Protein AF-A0A840LED9-F1 (afdb_monomer_lite)

Organism: NCBI:txid1769250

Structure (mmCIF, N/CA/C/O backbone):
data_AF-A0A840LED9-F1
#
_entry.id   AF-A0A840LED9-F1
#
loop_
_atom_site.group_PDB
_atom_site.id
_atom_site.type_symbol
_atom_site.label_atom_id
_atom_site.label_alt_id
_atom_site.label_comp_id
_atom_site.label_asym_id
_atom_site.label_entity_id
_atom_site.label_seq_id
_atom_site.pdbx_PDB_ins_code
_atom_site.Cartn_x
_atom_site.Cartn_y
_atom_site.Cartn_z
_atom_site.occupancy
_atom_site.B_iso_or_equiv
_atom_site.auth_seq_id
_atom_site.auth_comp_id
_atom_site.auth_asym_id
_atom_site.auth_atom_id
_atom_site.pdbx_PDB_model_num
ATOM 1 N N . MET A 1 1 ? 59.748 15.225 21.440 1.00 34.84 1 MET A N 1
ATOM 2 C CA . MET A 1 1 ? 58.321 14.877 21.276 1.00 34.84 1 MET A CA 1
ATOM 3 C C . MET A 1 1 ? 57.963 15.171 19.824 1.00 34.84 1 MET A C 1
ATOM 5 O O . MET A 1 1 ? 57.748 16.324 19.484 1.00 34.84 1 MET A O 1
ATOM 9 N N . PHE A 1 2 ? 58.075 14.175 18.939 1.00 37.28 2 PHE A N 1
ATOM 10 C CA . PHE A 1 2 ? 57.837 14.348 17.501 1.00 37.28 2 PHE A CA 1
ATOM 11 C C . PHE A 1 2 ? 56.366 14.051 17.200 1.00 37.28 2 PHE A C 1
ATOM 13 O O . PHE A 1 2 ? 55.918 12.916 17.348 1.00 37.28 2 PHE A O 1
ATOM 20 N N . LEU A 1 3 ? 55.611 15.076 16.808 1.00 42.50 3 LEU A N 1
ATOM 21 C CA . LEU A 1 3 ? 54.281 14.919 16.225 1.00 42.50 3 LEU A CA 1
ATOM 22 C C . LEU A 1 3 ? 54.455 14.377 14.800 1.00 42.50 3 LEU A C 1
ATOM 24 O O . LEU A 1 3 ? 54.776 15.127 13.883 1.00 42.50 3 LEU A O 1
ATOM 28 N N . ALA A 1 4 ? 54.283 13.068 14.616 1.00 52.34 4 ALA A N 1
ATOM 29 C CA . ALA A 1 4 ? 54.169 12.481 13.287 1.00 52.34 4 ALA A CA 1
ATOM 30 C C . ALA A 1 4 ? 52.782 12.829 12.725 1.00 52.34 4 ALA A C 1
ATOM 32 O O . ALA A 1 4 ? 51.770 12.303 13.188 1.00 52.34 4 ALA A O 1
ATOM 33 N N . ALA A 1 5 ? 52.733 13.753 11.766 1.00 59.06 5 ALA A N 1
ATOM 34 C CA . ALA A 1 5 ? 51.511 14.082 11.043 1.00 59.06 5 ALA A CA 1
ATOM 35 C C . ALA A 1 5 ? 51.055 12.859 10.229 1.00 59.06 5 ALA A C 1
ATOM 37 O O . ALA A 1 5 ? 51.826 12.318 9.435 1.00 59.06 5 ALA A O 1
ATOM 38 N N . ALA A 1 6 ? 49.819 12.402 10.441 1.00 62.25 6 ALA A N 1
ATOM 39 C CA . ALA A 1 6 ? 49.247 11.328 9.640 1.00 62.25 6 ALA A CA 1
ATOM 40 C C . ALA A 1 6 ? 48.972 11.834 8.209 1.00 62.25 6 ALA A C 1
ATOM 42 O O . ALA A 1 6 ? 48.482 12.958 8.049 1.00 62.25 6 ALA A O 1
ATOM 43 N N . PRO A 1 7 ? 49.277 11.044 7.165 1.00 65.69 7 PRO A N 1
ATOM 44 C CA . PRO A 1 7 ? 48.988 11.430 5.791 1.00 65.69 7 PRO A CA 1
ATOM 45 C C . PRO A 1 7 ? 47.476 11.545 5.551 1.00 65.69 7 PRO A C 1
ATOM 47 O O . PRO A 1 7 ? 46.698 10.710 6.007 1.00 65.69 7 PRO A O 1
ATOM 50 N N . SER A 1 8 ? 47.062 12.558 4.786 1.00 63.81 8 SER A N 1
ATOM 51 C CA . SER A 1 8 ? 45.649 12.876 4.511 1.00 63.81 8 SER A CA 1
ATOM 52 C C . SER A 1 8 ? 44.907 11.834 3.668 1.00 63.81 8 SER A C 1
ATOM 54 O O . SER A 1 8 ? 43.685 11.899 3.572 1.00 63.81 8 SER A O 1
ATOM 56 N N . TRP A 1 9 ? 45.630 10.897 3.052 1.00 68.25 9 TRP A N 1
ATOM 57 C CA . TRP A 1 9 ? 45.074 9.837 2.211 1.00 68.25 9 TRP A CA 1
ATOM 58 C C . TRP A 1 9 ? 44.842 8.521 2.963 1.00 68.25 9 TRP A C 1
ATOM 60 O O . TRP A 1 9 ? 44.167 7.637 2.444 1.00 68.25 9 TRP A O 1
ATOM 70 N N . ALA A 1 10 ? 45.398 8.364 4.167 1.00 69.56 10 ALA A N 1
ATOM 71 C CA . ALA A 1 10 ? 45.302 7.104 4.888 1.00 69.56 10 ALA A CA 1
ATOM 72 C C . ALA A 1 10 ? 43.980 6.990 5.650 1.00 69.56 10 ALA A C 1
ATOM 74 O O . ALA A 1 10 ? 43.573 7.904 6.370 1.00 69.56 10 ALA A O 1
ATOM 75 N N . VAL A 1 11 ? 43.340 5.831 5.517 1.00 68.50 11 VAL A N 1
ATOM 76 C CA . VAL A 1 11 ? 42.112 5.483 6.244 1.00 68.50 11 VAL A CA 1
ATOM 77 C C . VAL A 1 11 ? 42.468 4.772 7.552 1.00 68.50 11 VAL A C 1
ATOM 79 O O . VAL A 1 11 ? 41.856 5.014 8.592 1.00 68.50 11 VAL A O 1
ATOM 82 N N . ASN A 1 12 ? 43.513 3.941 7.528 1.00 74.44 12 ASN A N 1
ATOM 83 C CA . ASN A 1 12 ? 43.932 3.122 8.658 1.00 74.44 12 ASN A CA 1
ATOM 84 C C . ASN A 1 12 ? 45.393 3.385 9.037 1.00 74.44 12 ASN A C 1
ATOM 86 O O . ASN A 1 12 ? 46.272 3.519 8.182 1.00 74.44 12 ASN A O 1
ATOM 90 N N . LYS A 1 13 ? 45.649 3.398 10.345 1.00 82.44 13 LYS A N 1
ATOM 91 C CA . LYS A 1 13 ? 46.972 3.324 10.961 1.00 82.44 13 LYS A CA 1
ATOM 92 C C . LYS A 1 13 ? 47.114 1.943 11.597 1.00 82.44 13 LYS A C 1
ATOM 94 O O . LYS A 1 13 ? 46.421 1.622 12.562 1.00 82.44 13 LYS A O 1
ATOM 99 N N . CYS A 1 14 ? 48.010 1.133 11.050 1.00 80.56 14 CYS A N 1
ATOM 100 C CA . CYS A 1 14 ? 48.283 -0.226 11.501 1.00 80.56 14 CYS A CA 1
ATOM 101 C C . CYS A 1 14 ? 49.599 -0.251 12.286 1.00 80.56 14 CYS A C 1
ATOM 103 O O . CYS A 1 14 ? 50.628 0.186 11.769 1.00 80.56 14 CYS A O 1
ATOM 105 N N . THR A 1 15 ? 49.592 -0.792 13.504 1.00 80.94 15 THR A N 1
ATOM 106 C CA . THR A 1 15 ? 50.821 -1.048 14.275 1.00 80.94 15 THR A CA 1
ATOM 107 C C . THR A 1 15 ? 51.193 -2.522 14.170 1.00 80.94 15 THR A C 1
ATOM 109 O O . THR A 1 15 ? 50.509 -3.380 14.731 1.00 80.94 15 THR A O 1
ATOM 112 N N . LEU A 1 16 ? 52.262 -2.834 13.444 1.00 73.50 16 LEU A N 1
ATOM 113 C CA . LEU A 1 16 ? 52.725 -4.204 13.231 1.00 73.50 16 LEU A CA 1
ATOM 114 C C . LEU A 1 16 ? 53.276 -4.816 14.530 1.00 73.50 16 LEU A C 1
ATOM 116 O O . LEU A 1 16 ? 53.579 -4.122 15.506 1.00 73.50 16 LEU A O 1
ATOM 120 N N . ALA A 1 17 ? 53.412 -6.144 14.554 1.00 69.38 17 ALA A N 1
ATOM 121 C CA . ALA A 1 17 ? 53.906 -6.886 15.716 1.00 69.38 17 ALA A CA 1
ATOM 122 C C . ALA A 1 17 ? 55.306 -6.443 16.194 1.00 69.38 17 ALA A C 1
ATOM 124 O O . ALA A 1 17 ? 55.602 -6.521 17.390 1.00 69.38 17 ALA A O 1
ATOM 125 N N . ASP A 1 18 ? 56.122 -5.918 15.284 1.00 74.62 18 ASP A N 1
ATOM 126 C CA . ASP A 1 18 ? 57.459 -5.365 15.525 1.00 74.62 18 ASP A CA 1
ATOM 127 C C . ASP A 1 18 ? 57.461 -3.912 16.047 1.00 74.62 18 ASP A C 1
ATOM 129 O O . ASP A 1 18 ? 58.524 -3.349 16.302 1.00 74.62 18 ASP A O 1
ATOM 133 N N . GLY A 1 19 ? 56.285 -3.304 16.232 1.00 73.44 19 GLY A N 1
ATOM 134 C CA . GLY A 1 19 ? 56.133 -1.929 16.708 1.00 73.44 19 GLY A CA 1
ATOM 135 C C . GLY A 1 19 ? 56.228 -0.862 15.613 1.00 73.44 19 GLY A C 1
ATOM 136 O O . GLY A 1 19 ? 56.149 0.326 15.932 1.00 73.44 19 GLY A O 1
ATOM 137 N N . ARG A 1 20 ? 56.368 -1.241 14.334 1.00 74.31 20 ARG A N 1
ATOM 138 C CA . ARG A 1 20 ? 56.327 -0.287 13.215 1.00 74.31 20 ARG A CA 1
ATOM 139 C C . ARG A 1 20 ? 54.895 0.161 12.935 1.00 74.31 20 ARG A C 1
ATOM 141 O O . ARG A 1 20 ? 53.967 -0.641 12.947 1.00 74.31 20 ARG A O 1
ATOM 148 N N . VAL A 1 21 ? 54.727 1.450 12.647 1.00 77.25 21 VAL A N 1
ATOM 149 C CA . VAL A 1 21 ? 53.439 2.050 12.279 1.00 77.25 21 VAL A CA 1
ATOM 150 C C . VAL A 1 21 ? 53.398 2.263 10.770 1.00 77.25 21 VAL A C 1
ATOM 152 O O . VAL A 1 21 ? 54.280 2.921 10.219 1.00 77.25 21 VAL A O 1
ATOM 155 N N . VAL A 1 22 ? 52.368 1.735 10.115 1.00 77.81 22 VAL A N 1
ATOM 156 C CA . VAL A 1 22 ? 52.120 1.898 8.678 1.00 77.81 22 VAL A CA 1
ATOM 157 C C . VAL A 1 22 ? 50.761 2.558 8.475 1.00 77.81 22 VAL A C 1
ATOM 159 O O . VAL A 1 22 ? 49.792 2.238 9.162 1.00 77.81 22 VAL A O 1
ATOM 162 N N . TYR A 1 23 ? 50.703 3.494 7.533 1.00 77.88 23 TYR A N 1
ATOM 163 C CA . TYR A 1 23 ? 49.480 4.170 7.116 1.00 77.88 23 TYR A CA 1
ATOM 164 C C . TYR A 1 23 ? 49.056 3.629 5.753 1.00 77.88 23 TYR A C 1
ATOM 166 O O . TYR A 1 23 ? 49.873 3.591 4.834 1.00 77.88 23 TYR A O 1
ATOM 174 N N . GLN A 1 24 ? 47.804 3.198 5.634 1.00 75.12 24 GLN A N 1
ATOM 175 C CA . GLN A 1 24 ? 47.279 2.575 4.419 1.00 75.12 24 GLN A CA 1
ATOM 176 C C . GLN A 1 24 ? 45.793 2.895 4.216 1.00 75.12 24 GLN A C 1
ATOM 178 O O . GLN A 1 24 ? 45.072 3.263 5.146 1.00 75.12 24 GLN A O 1
ATOM 183 N N . ASP A 1 25 ? 45.343 2.768 2.975 1.00 70.75 25 ASP A N 1
ATOM 184 C CA . ASP A 1 25 ? 43.950 2.898 2.540 1.00 70.75 25 ASP A CA 1
ATOM 185 C C . ASP A 1 25 ? 43.172 1.574 2.670 1.00 70.75 25 ASP A C 1
ATOM 187 O O . ASP A 1 25 ? 41.969 1.581 2.925 1.00 70.75 25 ASP A O 1
ATOM 191 N N . ALA A 1 26 ? 43.863 0.435 2.580 1.00 68.44 26 ALA A N 1
ATOM 192 C CA . ALA A 1 26 ? 43.303 -0.897 2.804 1.00 68.44 26 ALA A CA 1
ATOM 193 C C . ALA A 1 26 ? 43.179 -1.264 4.298 1.00 68.44 26 ALA A C 1
ATOM 195 O O . ALA A 1 26 ? 43.828 -0.677 5.171 1.00 68.44 26 ALA A O 1
ATOM 196 N N . SER A 1 27 ? 42.368 -2.280 4.612 1.00 69.56 27 SER A N 1
ATOM 197 C CA . SER A 1 27 ? 42.259 -2.848 5.964 1.00 69.56 27 SER A CA 1
ATOM 198 C C . SER A 1 27 ? 43.593 -3.430 6.443 1.00 69.56 27 SER A C 1
ATOM 200 O O . SER A 1 27 ? 44.322 -4.045 5.663 1.00 69.56 27 SER A O 1
ATOM 202 N N . CYS A 1 28 ? 43.909 -3.254 7.728 1.00 75.19 28 CYS A N 1
ATOM 203 C CA . CYS A 1 28 ? 45.091 -3.860 8.335 1.00 75.19 28 CYS A CA 1
ATOM 204 C C . CYS A 1 28 ? 45.021 -5.391 8.222 1.00 75.19 28 CYS A C 1
ATOM 206 O O . CYS A 1 28 ? 43.970 -5.984 8.463 1.00 75.19 28 CYS A O 1
ATOM 208 N N . GLY A 1 29 ? 46.134 -6.027 7.845 1.00 69.38 29 GLY A N 1
ATOM 209 C CA . GLY A 1 29 ? 46.225 -7.487 7.802 1.00 69.38 29 GLY A CA 1
ATOM 210 C C . GLY A 1 29 ? 46.065 -8.119 9.190 1.00 69.38 29 GLY A C 1
ATOM 211 O O . GLY A 1 29 ? 46.166 -7.446 10.214 1.00 69.38 29 GLY A O 1
ATOM 212 N N . ASN A 1 30 ? 45.864 -9.437 9.234 1.00 64.69 30 ASN A N 1
ATOM 213 C CA . ASN A 1 30 ? 45.581 -10.177 10.474 1.00 64.69 30 ASN A CA 1
ATOM 214 C C . ASN A 1 30 ? 46.758 -10.227 11.481 1.00 64.69 30 ASN A C 1
ATOM 216 O O . ASN A 1 30 ? 46.593 -10.741 12.581 1.00 64.69 30 ASN A O 1
ATOM 220 N N . GLU A 1 31 ? 47.936 -9.699 11.129 1.00 62.31 31 GLU A N 1
ATOM 221 C CA . GLU A 1 31 ? 49.177 -9.738 11.927 1.00 62.31 31 GLU A CA 1
ATOM 222 C C . GLU A 1 31 ? 49.521 -8.382 12.584 1.00 62.31 31 GLU A C 1
ATOM 224 O O . GLU A 1 31 ? 50.686 -8.016 12.766 1.00 62.31 31 GLU A O 1
ATOM 229 N N . VAL A 1 32 ? 48.501 -7.591 12.922 1.00 64.94 32 VAL A N 1
ATOM 230 C CA . VAL A 1 32 ? 48.647 -6.222 13.439 1.00 64.94 32 VAL A CA 1
ATOM 231 C C . VAL A 1 32 ? 48.221 -6.167 14.911 1.00 64.94 32 VAL A C 1
ATOM 233 O O . VAL A 1 32 ? 47.164 -6.669 15.284 1.00 64.94 32 VAL A O 1
ATOM 236 N N . LYS A 1 33 ? 49.052 -5.549 15.762 1.00 62.47 33 LYS A N 1
ATOM 237 C CA . LYS A 1 33 ? 48.829 -5.425 17.216 1.00 62.47 33 LYS A CA 1
ATOM 238 C C . LYS A 1 33 ? 47.723 -4.435 17.568 1.00 62.47 33 LYS A C 1
ATOM 240 O O . LYS A 1 33 ? 47.003 -4.645 18.538 1.00 62.47 33 LYS A O 1
ATOM 245 N N . SER A 1 34 ? 47.610 -3.344 16.816 1.00 61.62 34 SER A N 1
ATOM 246 C CA . SER A 1 34 ? 46.529 -2.376 16.983 1.00 61.62 34 SER A CA 1
ATOM 247 C C . SER A 1 34 ? 46.210 -1.680 15.669 1.00 61.62 34 SER A C 1
ATOM 249 O O . SER A 1 34 ? 47.101 -1.355 14.880 1.00 61.62 34 SER A O 1
ATOM 251 N N . THR A 1 35 ? 44.918 -1.457 15.451 1.00 63.09 35 THR A N 1
ATOM 252 C CA . THR A 1 35 ? 44.401 -0.710 14.308 1.00 63.09 35 THR A CA 1
ATOM 253 C C . THR A 1 35 ? 43.700 0.531 14.831 1.00 63.09 35 THR A C 1
ATOM 255 O O . THR A 1 35 ? 42.7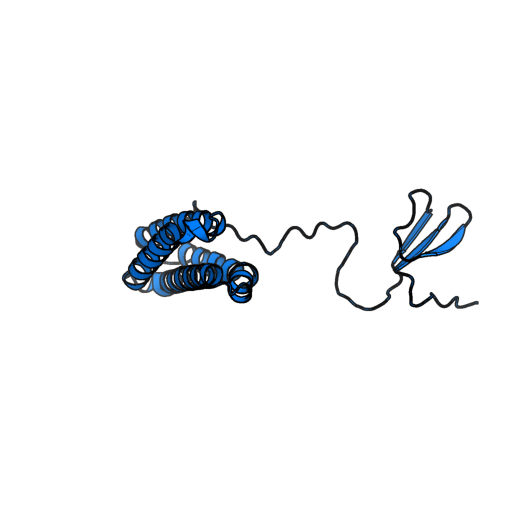84 0.427 15.643 1.00 63.09 35 THR A O 1
ATOM 258 N N . GLU A 1 36 ? 44.130 1.699 14.369 1.00 67.19 36 GLU A N 1
ATOM 259 C CA . GLU A 1 36 ? 43.475 2.974 14.648 1.00 67.19 36 GLU A CA 1
ATOM 260 C C . GLU A 1 36 ? 42.967 3.558 13.328 1.00 67.19 36 GLU A C 1
ATOM 262 O O . GLU A 1 36 ? 43.737 3.747 12.385 1.00 67.19 36 GLU A O 1
ATOM 267 N N . 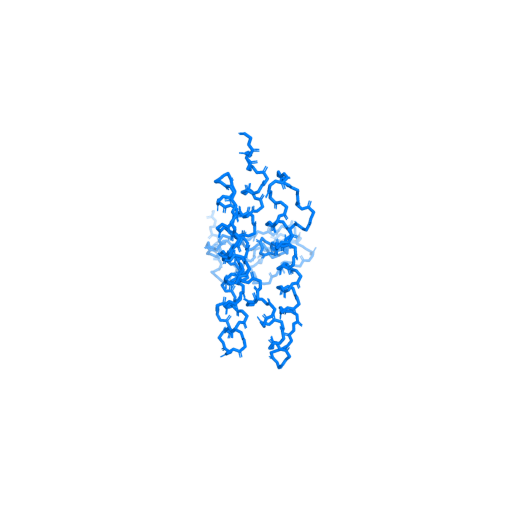ALA A 1 37 ? 41.670 3.859 13.250 1.00 65.88 37 ALA A N 1
ATOM 268 C CA . ALA A 1 37 ? 41.125 4.605 12.123 1.00 65.88 37 ALA A CA 1
ATOM 269 C C . ALA A 1 37 ? 41.640 6.048 12.197 1.00 65.88 37 ALA A C 1
ATOM 271 O O . ALA A 1 37 ? 41.395 6.767 13.174 1.00 65.88 37 ALA A O 1
ATOM 272 N N . VAL A 1 38 ? 42.370 6.477 11.169 1.00 60.53 38 VAL A N 1
ATOM 273 C CA . VAL A 1 38 ? 42.802 7.870 11.064 1.00 60.53 38 VAL A CA 1
ATOM 274 C C . VAL A 1 38 ? 41.583 8.647 10.597 1.00 60.53 38 VAL A C 1
ATOM 276 O O . VAL A 1 38 ? 41.049 8.362 9.532 1.00 60.53 38 VAL A O 1
ATOM 279 N N . LYS A 1 39 ? 41.102 9.596 11.411 1.00 57.75 39 LYS A N 1
ATOM 280 C CA . LYS A 1 39 ? 39.932 10.433 11.098 1.00 57.75 39 LYS A CA 1
ATOM 281 C C . LYS A 1 39 ? 40.218 11.342 9.895 1.00 57.75 39 LYS A C 1
ATOM 283 O O . LYS A 1 39 ? 40.441 12.541 10.052 1.00 57.75 39 LYS A O 1
ATOM 288 N N . THR A 1 40 ? 40.207 10.789 8.692 1.00 53.38 40 THR A N 1
ATOM 289 C CA . THR A 1 40 ? 40.129 11.545 7.448 1.00 53.38 40 THR A CA 1
ATOM 290 C C . THR A 1 40 ? 38.652 11.816 7.182 1.00 53.38 40 THR A C 1
ATOM 292 O O . THR A 1 40 ? 37.911 10.966 6.716 1.00 53.38 40 THR A O 1
ATOM 295 N N . TRP A 1 41 ? 38.234 13.031 7.551 1.00 44.47 41 TRP A N 1
ATOM 296 C CA . TRP A 1 41 ? 36.905 13.612 7.336 1.00 44.47 41 TRP A CA 1
ATOM 297 C C . TRP A 1 41 ? 35.715 12.921 8.027 1.00 44.47 41 TRP A C 1
ATOM 299 O O . TRP A 1 41 ? 35.485 11.719 7.971 1.00 44.47 41 TRP A O 1
ATOM 309 N N . VAL A 1 42 ? 34.913 13.743 8.705 1.00 46.62 42 VAL A N 1
ATOM 310 C CA . VAL A 1 42 ? 33.664 13.346 9.360 1.00 46.62 42 VAL A CA 1
ATOM 311 C C . VAL A 1 42 ? 32.643 12.970 8.285 1.00 46.62 42 VAL A C 1
ATOM 313 O O . VAL A 1 42 ? 31.937 13.825 7.760 1.00 46.62 42 VAL A O 1
ATOM 316 N N . SER A 1 43 ? 32.543 11.681 7.974 1.00 41.09 43 SER A N 1
ATOM 317 C CA . SER A 1 43 ? 31.272 11.083 7.583 1.00 41.09 43 SER A CA 1
ATOM 318 C C . SER A 1 43 ? 30.821 10.249 8.771 1.00 41.09 43 SER A C 1
ATOM 320 O O . SER A 1 43 ? 31.511 9.317 9.182 1.00 41.09 43 SER A O 1
ATOM 322 N N . ASN A 1 44 ? 29.722 10.652 9.405 1.00 43.22 44 ASN A N 1
ATOM 323 C CA . ASN A 1 44 ? 29.160 9.924 10.534 1.00 43.22 44 ASN A CA 1
ATOM 324 C C . ASN A 1 44 ? 28.858 8.478 10.107 1.00 43.22 44 ASN A C 1
ATOM 326 O O . ASN A 1 44 ? 27.887 8.233 9.400 1.00 43.22 44 ASN A O 1
ATOM 330 N N . GLY A 1 45 ? 29.688 7.542 10.574 1.00 44.59 45 GLY A N 1
ATOM 331 C CA . GLY A 1 45 ? 29.385 6.116 10.640 1.00 44.59 45 GLY A CA 1
ATOM 332 C C . GLY A 1 45 ? 29.463 5.354 9.319 1.00 44.59 45 GLY A C 1
ATOM 333 O O . GLY A 1 45 ? 28.438 4.954 8.776 1.00 44.59 45 GLY A O 1
ATOM 334 N N . ILE A 1 46 ? 30.674 5.029 8.865 1.00 43.00 46 ILE A N 1
ATOM 335 C CA . ILE A 1 46 ? 30.885 3.821 8.058 1.00 43.00 46 ILE A CA 1
ATOM 336 C C . ILE A 1 46 ? 32.024 3.033 8.702 1.00 43.00 46 ILE A C 1
ATOM 338 O O . ILE A 1 46 ? 33.198 3.272 8.438 1.00 43.00 46 ILE A O 1
ATOM 342 N N . GLU A 1 47 ? 31.668 2.100 9.583 1.00 42.97 47 GLU A N 1
ATOM 343 C CA . GLU A 1 47 ? 32.572 1.021 9.975 1.00 42.97 47 GLU A CA 1
ATOM 344 C C . GLU A 1 47 ? 32.645 0.001 8.822 1.00 42.97 47 GLU A C 1
ATOM 346 O O . GLU A 1 47 ? 31.600 -0.509 8.396 1.00 42.97 47 GLU A O 1
ATOM 351 N N . PRO A 1 48 ? 33.840 -0.337 8.304 1.00 42.69 48 PRO A N 1
ATOM 352 C CA . PRO A 1 48 ? 33.997 -1.361 7.280 1.00 42.69 48 PRO A CA 1
ATOM 353 C C . PRO A 1 48 ? 33.858 -2.737 7.941 1.00 42.69 48 PRO A C 1
ATOM 355 O O . PRO A 1 48 ? 34.826 -3.344 8.385 1.00 42.69 48 PRO A O 1
ATOM 358 N N . GLY A 1 49 ? 32.620 -3.209 8.071 1.00 44.88 49 GLY A N 1
ATOM 359 C CA . GLY A 1 49 ? 32.314 -4.505 8.686 1.00 44.88 49 GLY A CA 1
ATOM 360 C C . GLY A 1 49 ? 30.916 -4.589 9.287 1.00 44.88 49 GLY A C 1
ATOM 361 O O . GLY A 1 49 ? 30.339 -5.676 9.365 1.00 44.88 49 GLY A O 1
ATOM 362 N N . ALA A 1 50 ? 30.307 -3.449 9.613 1.00 41.75 50 ALA A N 1
ATOM 363 C CA . ALA A 1 50 ? 28.891 -3.404 9.913 1.00 41.75 50 ALA A CA 1
ATOM 364 C C . ALA A 1 50 ? 28.129 -3.488 8.586 1.00 41.75 50 ALA A C 1
ATOM 366 O O . ALA A 1 50 ? 27.981 -2.501 7.866 1.00 41.75 50 ALA A O 1
ATOM 367 N N . ARG A 1 51 ? 27.610 -4.674 8.243 1.00 42.06 51 ARG A N 1
ATOM 368 C CA . ARG A 1 51 ? 26.443 -4.738 7.355 1.00 42.06 51 ARG A CA 1
ATOM 369 C C . ARG A 1 51 ? 25.389 -3.864 8.024 1.00 42.06 51 ARG A C 1
ATOM 371 O O . ARG A 1 51 ? 24.758 -4.312 8.978 1.00 42.06 51 ARG A O 1
ATOM 378 N N . SER A 1 52 ? 25.242 -2.625 7.563 1.00 40.25 52 SER A N 1
ATOM 379 C CA . SER A 1 52 ? 24.078 -1.802 7.851 1.00 40.25 52 SER A CA 1
ATOM 380 C C . SER A 1 52 ? 22.888 -2.595 7.330 1.00 40.25 52 SER A C 1
ATOM 382 O O . SER A 1 52 ? 22.569 -2.572 6.142 1.00 40.25 52 SER A O 1
ATOM 384 N N . ARG A 1 53 ? 22.313 -3.434 8.196 1.00 41.50 53 ARG A N 1
ATOM 385 C CA . ARG A 1 53 ? 21.028 -4.071 7.953 1.00 41.50 53 ARG A CA 1
ATOM 386 C C . ARG A 1 53 ? 20.039 -2.929 7.988 1.00 41.50 53 ARG A C 1
ATOM 388 O O . ARG A 1 53 ? 19.660 -2.466 9.057 1.00 41.50 53 ARG A O 1
ATOM 395 N N . SER A 1 54 ? 19.801 -2.401 6.796 1.00 48.31 54 SER A N 1
ATOM 396 C CA . SER A 1 54 ? 18.585 -1.739 6.370 1.00 48.31 54 SER A CA 1
ATOM 397 C C . SER A 1 54 ? 17.636 -1.391 7.520 1.00 48.31 54 SER A C 1
ATOM 399 O O . SER A 1 54 ? 16.678 -2.093 7.809 1.00 48.31 54 SER A O 1
ATOM 401 N N . SER A 1 55 ? 17.769 -0.167 8.026 1.00 48.16 55 SER A N 1
ATOM 402 C CA . SER A 1 55 ? 16.603 0.585 8.512 1.00 48.16 55 SER A CA 1
ATOM 403 C C . SER A 1 55 ? 15.562 0.838 7.389 1.00 48.16 55 SER A C 1
ATOM 405 O O . SER A 1 55 ? 14.639 1.621 7.579 1.00 48.16 55 SER A O 1
ATOM 407 N N . ARG A 1 56 ? 15.735 0.248 6.195 1.00 54.50 56 ARG A N 1
ATOM 408 C CA . ARG A 1 56 ? 15.049 0.582 4.939 1.00 54.50 56 ARG A CA 1
ATOM 409 C C . ARG A 1 56 ? 13.991 -0.435 4.510 1.00 54.50 56 ARG A C 1
ATOM 411 O O . ARG A 1 56 ? 13.147 -0.079 3.704 1.00 54.50 56 ARG A O 1
ATOM 418 N N . ASP A 1 57 ? 13.984 -1.649 5.059 1.00 64.56 57 ASP A N 1
ATOM 419 C CA . ASP A 1 57 ? 13.027 -2.684 4.648 1.00 64.56 57 ASP A CA 1
ATOM 420 C C . ASP A 1 57 ? 11.908 -2.812 5.688 1.00 64.56 57 ASP A C 1
ATOM 422 O O . ASP A 1 57 ? 11.883 -3.738 6.499 1.00 64.56 57 ASP A O 1
ATOM 426 N N . VAL A 1 58 ? 10.982 -1.849 5.700 1.00 83.81 58 VAL A N 1
ATOM 427 C CA . VAL A 1 58 ? 9.774 -1.946 6.532 1.00 83.81 58 VAL A CA 1
ATOM 428 C C . VAL A 1 58 ? 8.765 -2.850 5.829 1.00 83.81 58 VAL A C 1
ATOM 430 O O . VAL A 1 58 ? 8.209 -2.506 4.783 1.00 83.81 58 VAL A O 1
ATOM 433 N N . ALA A 1 59 ? 8.554 -4.035 6.400 1.00 89.75 59 ALA A N 1
ATOM 434 C CA . ALA A 1 59 ? 7.583 -5.005 5.915 1.00 89.75 59 ALA A CA 1
ATOM 435 C C . ALA A 1 59 ? 6.204 -4.777 6.567 1.00 89.75 59 ALA A C 1
ATOM 437 O O . ALA A 1 59 ? 6.147 -4.572 7.780 1.00 89.75 59 ALA A O 1
ATOM 438 N N . PRO A 1 60 ? 5.098 -4.873 5.804 1.00 95.00 60 PRO A N 1
ATOM 439 C CA . PRO A 1 60 ? 3.749 -4.806 6.358 1.00 95.00 60 PRO A CA 1
ATOM 440 C C . PRO A 1 60 ? 3.466 -5.899 7.400 1.00 95.00 60 PRO A C 1
ATOM 442 O O . PRO A 1 60 ? 3.695 -7.089 7.149 1.00 95.00 60 PRO A O 1
ATOM 445 N N . ASN A 1 61 ? 2.889 -5.535 8.543 1.00 95.31 61 ASN A N 1
ATOM 446 C CA . ASN A 1 61 ? 2.426 -6.480 9.554 1.00 95.31 61 ASN A CA 1
ATOM 447 C C . ASN A 1 61 ? 1.059 -7.080 9.179 1.00 95.31 61 ASN A C 1
ATOM 449 O O . ASN A 1 61 ? -0.002 -6.587 9.565 1.00 95.31 61 ASN A O 1
ATOM 453 N N . LEU A 1 62 ? 1.067 -8.212 8.471 1.00 93.94 62 LEU A N 1
ATOM 454 C CA . LEU A 1 62 ? -0.164 -8.911 8.062 1.00 93.94 62 LEU A CA 1
ATOM 455 C C . LEU A 1 62 ? -0.997 -9.445 9.243 1.00 93.94 62 LEU A C 1
ATOM 457 O O . LEU A 1 62 ? -2.196 -9.702 9.097 1.00 93.94 62 LEU A O 1
ATOM 461 N N . LYS A 1 63 ? -0.371 -9.601 10.417 1.00 95.00 63 LYS A N 1
ATOM 462 C CA . LYS A 1 63 ? -1.006 -10.064 11.659 1.00 95.00 63 LYS A CA 1
ATOM 463 C C . LYS A 1 63 ? -1.510 -8.911 12.529 1.00 95.00 63 LYS A C 1
ATOM 465 O O . LYS A 1 63 ? -1.918 -9.158 13.662 1.00 95.00 63 LYS A O 1
ATOM 470 N N . LEU A 1 64 ? -1.490 -7.676 12.022 1.00 93.56 64 LEU A N 1
ATOM 471 C CA . LEU A 1 64 ? -2.009 -6.523 12.742 1.00 93.56 64 LEU A CA 1
ATOM 472 C C . LEU A 1 64 ? -3.464 -6.769 13.162 1.00 93.56 64 LEU A C 1
ATOM 474 O O . LEU A 1 64 ? -4.313 -7.162 12.352 1.00 93.56 64 LEU A O 1
ATOM 478 N N . ALA A 1 65 ? -3.718 -6.527 14.442 1.00 93.00 65 ALA A N 1
ATOM 479 C CA . ALA A 1 65 ? -5.034 -6.537 15.048 1.00 93.00 65 ALA A CA 1
ATOM 480 C C . ALA A 1 65 ? -5.391 -5.115 15.491 1.00 93.00 65 ALA A C 1
ATOM 482 O O . ALA A 1 65 ? -4.519 -4.305 15.798 1.00 93.00 65 ALA A O 1
ATOM 483 N N . GLY A 1 66 ? -6.685 -4.825 15.515 1.00 91.69 66 GLY A N 1
ATOM 484 C CA . GLY A 1 66 ? -7.227 -3.529 15.893 1.00 91.69 66 GLY A CA 1
ATOM 485 C C . GLY A 1 66 ? -8.649 -3.682 16.426 1.00 91.69 66 GLY A C 1
ATOM 486 O O . GLY A 1 66 ? -9.134 -4.811 16.561 1.00 91.69 66 GLY A O 1
ATOM 487 N N . PRO A 1 67 ? -9.331 -2.567 16.722 1.00 93.69 67 PRO A N 1
ATOM 488 C CA . PRO A 1 67 ? -10.723 -2.604 17.153 1.00 93.69 67 PRO A CA 1
ATOM 489 C C . PRO A 1 67 ? -11.612 -3.248 16.075 1.00 93.69 67 PRO A C 1
ATOM 491 O O . PRO A 1 67 ? -11.276 -3.240 14.889 1.00 93.69 67 PRO A O 1
ATOM 494 N N . ALA A 1 68 ? -12.765 -3.801 16.464 1.00 92.50 68 ALA A N 1
ATOM 495 C CA . ALA A 1 68 ? -13.654 -4.524 15.544 1.00 92.50 68 ALA A CA 1
ATOM 496 C C . ALA A 1 68 ? -14.080 -3.671 14.332 1.00 92.50 68 ALA A C 1
ATOM 498 O O . ALA A 1 68 ? -14.199 -4.174 13.213 1.00 92.50 68 ALA A O 1
ATOM 499 N N . GLN A 1 69 ? -14.230 -2.363 14.543 1.00 93.81 69 GLN A N 1
ATOM 500 C CA . GLN A 1 69 ? -14.565 -1.369 13.527 1.00 93.81 69 GLN A CA 1
ATOM 501 C C . GLN A 1 69 ? -13.462 -1.211 12.461 1.00 93.81 69 GLN A C 1
ATOM 503 O O . GLN A 1 69 ? -13.752 -0.803 11.341 1.00 93.81 69 GLN A O 1
ATOM 508 N N . ALA A 1 70 ? -12.208 -1.569 12.767 1.00 95.31 70 ALA A N 1
ATOM 509 C CA . ALA A 1 70 ? -11.077 -1.476 11.841 1.00 95.31 70 ALA A CA 1
ATOM 510 C C . ALA A 1 70 ? -10.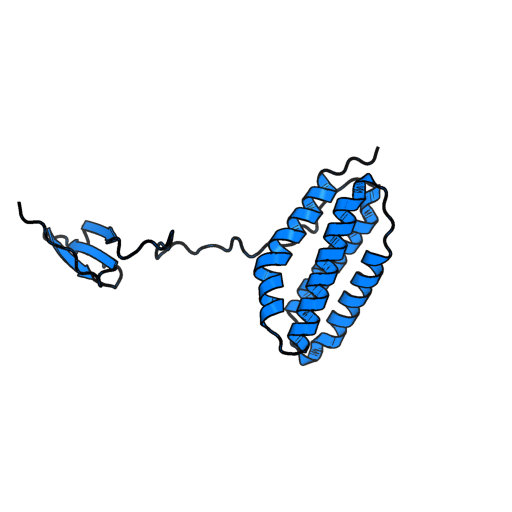966 -2.668 10.879 1.00 95.31 70 ALA A C 1
ATOM 512 O O . ALA A 1 70 ? -10.072 -2.676 10.031 1.00 95.31 70 ALA A O 1
ATOM 513 N N . LYS A 1 71 ? -11.855 -3.669 10.972 1.00 94.88 71 LYS A N 1
ATOM 514 C CA . LYS A 1 71 ? -11.793 -4.885 10.146 1.00 94.88 71 LYS A CA 1
ATOM 515 C C . LYS A 1 71 ? -11.659 -4.582 8.648 1.00 94.88 71 LYS A C 1
ATOM 517 O O . LYS A 1 71 ? -10.776 -5.137 8.005 1.00 94.88 71 LYS A O 1
ATOM 522 N N . GLY A 1 72 ? -12.470 -3.660 8.121 1.00 94.81 72 GLY A N 1
ATOM 523 C CA . GLY A 1 72 ? -12.423 -3.284 6.703 1.00 94.81 72 GLY A CA 1
ATOM 524 C C . GLY A 1 72 ? -11.078 -2.683 6.275 1.00 94.81 72 GLY A C 1
ATOM 525 O O . GLY A 1 72 ? -10.541 -3.060 5.236 1.00 94.81 72 GLY A O 1
ATOM 526 N N . LEU A 1 73 ? -10.489 -1.812 7.106 1.00 96.56 73 LEU A N 1
ATOM 527 C CA . LEU A 1 73 ? -9.166 -1.228 6.850 1.00 96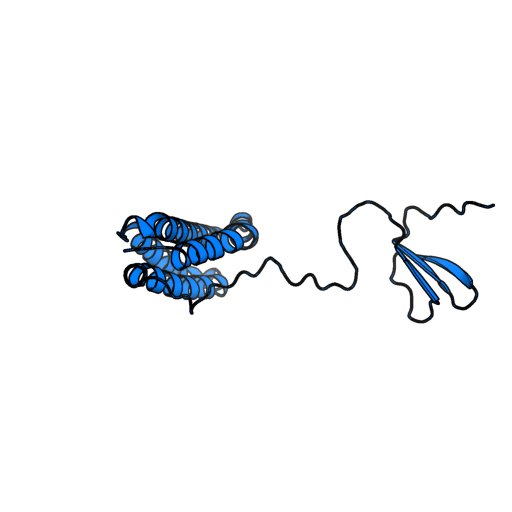.56 73 LEU A CA 1
ATOM 528 C C . LEU A 1 73 ? -8.056 -2.283 6.909 1.00 96.56 73 LEU A C 1
ATOM 530 O O . LEU A 1 73 ? -7.160 -2.279 6.070 1.00 96.56 73 LEU A O 1
ATOM 534 N N . LEU A 1 74 ? -8.119 -3.203 7.873 1.00 97.31 74 LEU A N 1
ATOM 535 C CA . LEU A 1 74 ? -7.146 -4.290 8.007 1.00 97.31 74 LEU A CA 1
ATOM 536 C C . LEU A 1 74 ? -7.198 -5.257 6.818 1.00 97.31 74 LEU A C 1
ATOM 538 O O . LEU A 1 74 ? -6.156 -5.690 6.327 1.00 97.31 74 LEU A O 1
ATOM 542 N N . ASP A 1 75 ? -8.395 -5.579 6.332 1.00 97.25 75 ASP A N 1
ATOM 543 C CA . ASP A 1 75 ? -8.568 -6.439 5.159 1.00 97.25 75 ASP A CA 1
ATOM 544 C C . ASP A 1 75 ? -8.065 -5.751 3.882 1.00 97.25 75 ASP A C 1
ATOM 546 O O . ASP A 1 75 ? -7.403 -6.382 3.054 1.00 97.25 75 ASP A O 1
ATOM 550 N N . LEU A 1 76 ? -8.309 -4.446 3.733 1.00 97.94 76 LEU A N 1
ATOM 551 C CA . LEU A 1 76 ? -7.751 -3.654 2.638 1.00 97.94 76 LEU A CA 1
ATOM 552 C C . LEU A 1 76 ? -6.216 -3.576 2.709 1.00 97.94 76 LEU A C 1
ATOM 554 O O . LEU A 1 76 ? -5.552 -3.782 1.695 1.00 97.94 76 LEU A O 1
ATOM 558 N N . TYR A 1 77 ? -5.650 -3.367 3.899 1.00 98.25 77 TYR A N 1
ATOM 559 C CA . TYR A 1 77 ? -4.203 -3.317 4.120 1.00 98.25 77 TYR A CA 1
ATOM 560 C C . TYR A 1 77 ? -3.493 -4.615 3.724 1.00 98.25 77 TYR A C 1
ATOM 562 O O . TYR A 1 77 ? -2.474 -4.580 3.038 1.00 98.25 77 TYR A O 1
ATOM 570 N N . ARG A 1 78 ? -4.048 -5.776 4.091 1.00 98.19 78 ARG A N 1
ATOM 571 C CA . ARG A 1 78 ? -3.475 -7.081 3.713 1.00 98.19 78 ARG A CA 1
ATOM 572 C C . ARG A 1 78 ? -3.506 -7.297 2.201 1.00 98.19 78 ARG A C 1
ATOM 574 O O . ARG A 1 78 ? -2.495 -7.686 1.622 1.00 98.19 78 ARG A O 1
ATOM 581 N N . ARG A 1 79 ? -4.637 -6.984 1.554 1.00 98.25 79 ARG A N 1
ATOM 582 C CA . ARG A 1 79 ? -4.770 -7.075 0.088 1.00 98.25 79 ARG A CA 1
ATOM 583 C C . ARG A 1 79 ? -3.793 -6.150 -0.629 1.00 98.25 79 ARG A C 1
ATOM 585 O O . ARG A 1 79 ? -3.176 -6.558 -1.610 1.00 98.25 79 ARG A O 1
ATOM 592 N N . TRP A 1 80 ? -3.623 -4.931 -0.123 1.00 98.25 80 TRP A N 1
ATOM 593 C CA . TRP A 1 80 ? -2.621 -4.004 -0.628 1.00 98.25 80 TRP A CA 1
ATOM 594 C C . TRP A 1 80 ? -1.200 -4.550 -0.468 1.00 98.25 80 TRP A C 1
ATOM 596 O O . TRP A 1 80 ? -0.452 -4.532 -1.438 1.00 98.25 80 TRP A O 1
ATOM 606 N N . ALA A 1 81 ? -0.833 -5.082 0.699 1.00 97.75 81 ALA A N 1
ATOM 607 C CA . ALA A 1 81 ? 0.510 -5.610 0.931 1.00 97.75 81 ALA A CA 1
ATOM 608 C C . ALA A 1 81 ? 0.863 -6.746 -0.048 1.00 97.75 81 ALA A C 1
ATOM 610 O O . ALA A 1 81 ? 1.980 -6.801 -0.571 1.00 97.75 81 ALA A O 1
ATOM 611 N N . ASP A 1 82 ? -0.100 -7.623 -0.345 1.00 97.62 82 ASP A N 1
ATOM 612 C CA . ASP A 1 82 ? 0.067 -8.665 -1.358 1.00 97.62 82 ASP A CA 1
ATOM 613 C C . ASP A 1 82 ? 0.170 -8.096 -2.779 1.00 97.62 82 ASP A C 1
ATOM 615 O O . ASP A 1 82 ? 1.054 -8.505 -3.539 1.00 97.62 82 ASP A O 1
ATOM 619 N N . ALA A 1 83 ? -0.685 -7.133 -3.134 1.00 97.75 83 ALA A N 1
ATOM 620 C CA . ALA A 1 83 ? -0.669 -6.487 -4.444 1.00 97.75 83 ALA A CA 1
ATOM 621 C C . ALA A 1 83 ? 0.619 -5.680 -4.691 1.00 97.75 83 ALA A C 1
ATOM 623 O O . ALA A 1 83 ? 1.197 -5.780 -5.773 1.00 97.75 83 ALA A O 1
ATOM 624 N N . ASP A 1 84 ? 1.103 -4.935 -3.694 1.00 96.81 84 ASP A N 1
ATOM 625 C CA . ASP A 1 84 ? 2.349 -4.160 -3.745 1.00 96.81 84 ASP A CA 1
ATOM 626 C C . ASP A 1 84 ? 3.552 -5.090 -3.922 1.00 96.81 84 ASP A C 1
ATOM 628 O O . ASP A 1 84 ? 4.378 -4.885 -4.813 1.00 96.81 84 ASP A O 1
ATOM 632 N N . ARG A 1 85 ? 3.615 -6.181 -3.145 1.00 95.62 85 ARG A N 1
ATOM 633 C CA . ARG A 1 85 ? 4.658 -7.205 -3.291 1.00 95.62 85 ARG A CA 1
ATOM 634 C C . ARG A 1 85 ? 4.653 -7.821 -4.690 1.00 95.62 85 ARG A C 1
ATOM 636 O O . ARG A 1 85 ? 5.718 -7.962 -5.298 1.00 95.62 85 ARG A O 1
ATOM 643 N N . LEU A 1 86 ? 3.480 -8.188 -5.207 1.00 96.75 86 LEU A N 1
ATOM 644 C CA . LEU A 1 86 ? 3.359 -8.756 -6.549 1.00 96.75 86 LEU A CA 1
ATOM 645 C C . LEU A 1 86 ? 3.800 -7.748 -7.618 1.00 96.75 86 LEU A C 1
ATOM 647 O O . LEU A 1 86 ? 4.608 -8.087 -8.478 1.00 96.75 86 LEU A O 1
ATOM 651 N N . ALA A 1 87 ? 3.331 -6.502 -7.547 1.00 95.62 87 ALA A N 1
ATOM 652 C CA . ALA A 1 87 ? 3.705 -5.456 -8.495 1.00 95.62 87 ALA A CA 1
ATOM 653 C C . ALA A 1 87 ? 5.222 -5.210 -8.511 1.00 95.62 87 ALA A C 1
ATOM 655 O O . ALA A 1 87 ? 5.830 -5.171 -9.578 1.00 95.62 87 ALA A O 1
ATOM 656 N N . ARG A 1 88 ? 5.855 -5.135 -7.336 1.00 91.81 88 ARG A N 1
ATOM 657 C CA . ARG A 1 88 ? 7.303 -4.889 -7.195 1.00 91.81 88 ARG A CA 1
ATOM 658 C C . ARG A 1 88 ? 8.183 -6.027 -7.690 1.00 91.81 88 ARG A C 1
ATOM 660 O O . ARG A 1 88 ? 9.319 -5.796 -8.090 1.00 91.81 88 ARG A O 1
ATOM 667 N N . THR A 1 89 ? 7.666 -7.249 -7.665 1.00 94.00 89 THR A N 1
ATOM 668 C CA . THR A 1 89 ? 8.362 -8.437 -8.180 1.00 94.00 89 THR A CA 1
ATOM 669 C C . THR A 1 89 ? 8.039 -8.722 -9.647 1.00 94.00 89 THR A C 1
ATOM 671 O O . THR A 1 89 ? 8.638 -9.612 -10.248 1.00 94.00 89 THR A O 1
ATOM 674 N N . THR A 1 90 ? 7.129 -7.952 -10.251 1.00 94.31 90 THR A N 1
ATOM 675 C CA . THR A 1 90 ? 6.705 -8.128 -11.639 1.00 94.31 90 THR A CA 1
ATOM 676 C C . THR A 1 90 ? 7.523 -7.242 -12.577 1.00 94.31 90 THR A C 1
ATOM 678 O O . THR A 1 90 ? 7.647 -6.032 -12.393 1.00 94.31 90 THR A O 1
ATOM 681 N N . GLY A 1 91 ? 8.066 -7.840 -13.641 1.00 92.31 91 GLY A N 1
ATOM 682 C CA . GLY A 1 91 ? 8.751 -7.094 -14.695 1.00 92.31 91 GLY A CA 1
ATOM 683 C C . GLY A 1 91 ? 7.800 -6.153 -15.445 1.00 92.31 91 GLY A C 1
ATOM 684 O O . GLY A 1 91 ? 6.631 -6.472 -15.656 1.00 92.31 91 GLY A O 1
ATOM 685 N N . ARG A 1 92 ? 8.313 -5.008 -15.914 1.00 91.00 92 ARG A N 1
ATOM 686 C CA . ARG A 1 92 ? 7.508 -3.917 -16.509 1.00 91.00 92 ARG A CA 1
ATOM 687 C C . ARG A 1 92 ? 6.527 -4.356 -17.602 1.00 91.00 92 ARG A C 1
ATOM 689 O O . ARG A 1 92 ? 5.432 -3.816 -17.673 1.00 91.00 92 ARG A O 1
ATOM 696 N N . ILE A 1 93 ? 6.896 -5.340 -18.425 1.00 90.88 93 ILE A N 1
ATOM 697 C CA . ILE A 1 93 ? 6.072 -5.829 -19.546 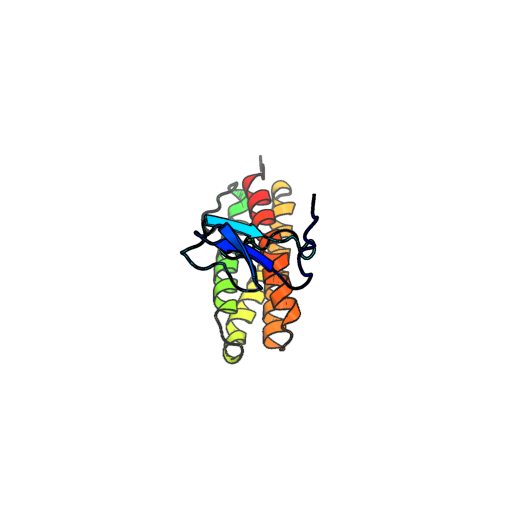1.00 90.88 93 ILE A CA 1
ATOM 698 C C . ILE A 1 93 ? 4.769 -6.487 -19.055 1.00 90.88 93 ILE A C 1
ATOM 700 O O . ILE A 1 93 ? 3.741 -6.373 -19.713 1.00 90.88 93 ILE A O 1
ATOM 704 N N . ALA A 1 94 ? 4.789 -7.130 -17.885 1.00 94.75 94 ALA A N 1
ATOM 705 C CA . ALA A 1 94 ? 3.635 -7.821 -17.305 1.00 94.75 94 ALA A CA 1
ATOM 706 C C . ALA A 1 94 ? 2.908 -6.988 -16.229 1.00 94.75 94 ALA A C 1
ATOM 708 O O . ALA A 1 94 ? 1.963 -7.461 -15.600 1.00 94.75 94 ALA A O 1
ATOM 709 N N . LEU A 1 95 ? 3.339 -5.743 -16.006 1.00 95.75 95 LEU A N 1
ATOM 710 C CA . LEU A 1 95 ? 2.947 -4.946 -14.844 1.00 95.75 95 LEU A CA 1
ATOM 711 C C . LEU A 1 95 ? 1.547 -4.312 -14.957 1.00 95.75 95 LEU A C 1
ATOM 713 O O . LEU A 1 95 ? 0.987 -3.875 -13.954 1.00 95.75 95 LEU A O 1
ATOM 717 N N . ALA A 1 96 ? 0.941 -4.330 -16.149 1.00 95.94 96 ALA A N 1
ATOM 718 C CA . ALA A 1 96 ? -0.395 -3.781 -16.385 1.00 95.94 96 ALA A CA 1
ATOM 719 C C . ALA A 1 96 ? -1.475 -4.419 -15.488 1.00 95.94 96 ALA A C 1
ATOM 721 O O . ALA A 1 96 ? -2.313 -3.708 -14.937 1.00 95.94 96 ALA A O 1
ATOM 722 N N . GLY A 1 97 ? -1.431 -5.744 -15.296 1.00 96.00 97 GLY A N 1
ATOM 723 C CA . GLY A 1 97 ? -2.364 -6.460 -14.417 1.00 96.00 97 GLY A CA 1
ATOM 724 C C . GLY A 1 97 ? -2.231 -6.047 -12.944 1.00 96.00 97 GLY A C 1
ATOM 725 O O . GLY A 1 97 ? -3.214 -5.594 -12.354 1.00 96.00 97 GLY A O 1
ATOM 726 N N . PRO A 1 98 ? -1.029 -6.139 -12.340 1.00 97.06 98 PRO A N 1
ATOM 727 C CA . PRO A 1 98 ? -0.804 -5.673 -10.973 1.00 97.06 98 PRO A CA 1
ATOM 728 C C . PRO A 1 98 ? -1.146 -4.193 -10.748 1.00 97.06 98 PRO A C 1
ATOM 730 O O . PRO A 1 98 ? -1.701 -3.860 -9.703 1.00 97.06 98 PRO A O 1
ATOM 733 N N . VAL A 1 99 ? -0.888 -3.309 -11.721 1.00 96.88 99 VAL A N 1
ATOM 734 C CA . VAL A 1 99 ? -1.281 -1.892 -11.617 1.00 96.88 99 VAL A CA 1
ATOM 735 C C . VAL A 1 99 ? -2.789 -1.712 -11.618 1.00 96.88 99 VAL A C 1
ATOM 737 O O . VAL A 1 99 ? -3.298 -0.968 -10.783 1.00 96.88 99 VAL A O 1
ATOM 740 N N . ALA A 1 100 ? -3.520 -2.413 -12.485 1.00 97.94 100 ALA A N 1
ATOM 741 C CA . ALA A 1 100 ? -4.980 -2.350 -12.481 1.00 97.94 100 ALA A CA 1
ATOM 742 C C . ALA A 1 100 ? -5.564 -2.800 -11.127 1.00 97.94 100 ALA A C 1
ATOM 744 O O . ALA A 1 100 ? -6.514 -2.191 -10.631 1.00 97.94 100 ALA A O 1
ATOM 745 N N . ASN A 1 101 ? -4.960 -3.818 -10.502 1.00 98.12 101 ASN A N 1
ATOM 746 C CA . ASN A 1 101 ? -5.334 -4.263 -9.159 1.00 98.12 101 ASN A CA 1
ATOM 747 C C . ASN A 1 101 ? -5.052 -3.183 -8.097 1.00 98.12 101 ASN A C 1
ATOM 749 O O . ASN A 1 101 ? -5.947 -2.830 -7.332 1.00 98.12 101 ASN A O 1
ATOM 753 N N . LEU A 1 102 ? -3.851 -2.593 -8.089 1.00 98.19 102 LEU A N 1
ATOM 754 C CA . LEU A 1 102 ? -3.504 -1.499 -7.169 1.00 98.19 102 LEU A CA 1
ATOM 755 C C . LEU A 1 102 ? -4.435 -0.285 -7.326 1.00 98.19 102 LEU A C 1
ATOM 757 O O . LEU A 1 102 ? -4.941 0.232 -6.333 1.00 98.19 102 LEU A O 1
ATOM 761 N N . GLN A 1 103 ? -4.755 0.108 -8.560 1.00 98.12 103 GLN A N 1
ATOM 762 C CA . GLN A 1 103 ? -5.715 1.181 -8.838 1.00 98.12 103 GLN A CA 1
ATOM 763 C C . GLN A 1 103 ? -7.138 0.842 -8.370 1.00 98.12 103 GLN A C 1
ATOM 765 O O . GLN A 1 103 ? -7.893 1.740 -7.998 1.00 98.12 103 GLN A O 1
ATOM 770 N N . SER A 1 104 ? -7.533 -0.436 -8.388 1.00 98.38 104 SER A N 1
ATOM 771 C CA . SER A 1 104 ? -8.806 -0.871 -7.801 1.00 98.38 104 SER A CA 1
ATOM 772 C C . SER A 1 104 ? -8.806 -0.688 -6.288 1.00 98.38 104 SER A C 1
ATOM 774 O O . SER A 1 104 ? -9.719 -0.066 -5.751 1.00 98.38 104 SER A O 1
ATOM 776 N N . LEU A 1 105 ? -7.748 -1.149 -5.617 1.00 98.31 105 LEU A N 1
ATOM 777 C CA . LEU A 1 105 ? -7.587 -0.992 -4.171 1.00 98.31 105 LEU A CA 1
ATOM 778 C C . LEU A 1 105 ? -7.522 0.481 -3.755 1.00 98.31 105 LEU A C 1
ATOM 780 O O . LEU A 1 105 ? -8.038 0.830 -2.698 1.00 98.31 105 LEU A O 1
ATOM 784 N N . GLN A 1 106 ? -6.937 1.348 -4.586 1.00 98.06 106 GLN A N 1
ATOM 785 C CA . GLN A 1 106 ? -6.934 2.791 -4.355 1.00 98.06 106 GLN A CA 1
ATOM 786 C C . GLN A 1 106 ? -8.359 3.354 -4.312 1.00 98.06 106 GLN A C 1
ATOM 788 O O . GLN A 1 106 ? -8.725 4.010 -3.341 1.00 98.06 106 GLN A O 1
ATOM 793 N N . ARG A 1 107 ? -9.186 3.049 -5.320 1.00 98.06 107 ARG A N 1
ATOM 794 C CA . ARG A 1 107 ? -10.589 3.498 -5.352 1.00 98.06 107 ARG A CA 1
ATOM 795 C C . ARG A 1 107 ? -11.394 2.947 -4.179 1.00 98.06 107 ARG A C 1
ATOM 797 O O . ARG A 1 107 ? -12.230 3.651 -3.623 1.00 98.06 107 ARG A O 1
ATOM 804 N N . GLU A 1 108 ? -11.137 1.699 -3.791 1.00 97.62 108 GLU A N 1
ATOM 805 C CA . GLU A 1 108 ? -11.740 1.121 -2.589 1.00 97.62 108 GLU A CA 1
ATOM 806 C C . GLU A 1 108 ? -11.325 1.892 -1.330 1.00 97.62 108 GLU A C 1
ATOM 808 O O . GLU A 1 108 ? -12.188 2.230 -0.527 1.00 97.62 108 GLU A O 1
ATOM 813 N N . ALA A 1 109 ? -10.040 2.224 -1.172 1.00 97.00 109 ALA A N 1
ATOM 814 C CA . ALA A 1 109 ? -9.532 2.995 -0.035 1.00 97.00 109 ALA A CA 1
ATOM 815 C C . ALA A 1 109 ? -10.169 4.386 0.070 1.00 97.00 109 ALA A C 1
ATOM 817 O O . ALA A 1 109 ? -10.532 4.828 1.158 1.00 97.00 109 ALA A O 1
ATOM 818 N N . GLU A 1 110 ? -10.333 5.064 -1.065 1.00 96.00 110 GLU A N 1
ATOM 819 C CA . GLU A 1 110 ? -10.969 6.382 -1.152 1.00 96.00 110 GLU A CA 1
ATOM 820 C C . GLU A 1 110 ? -12.470 6.332 -0.823 1.00 96.00 110 GLU A C 1
ATOM 822 O O . GLU A 1 110 ? -13.022 7.304 -0.310 1.00 96.00 110 GLU A O 1
ATOM 827 N N . ALA A 1 111 ? -13.129 5.197 -1.075 1.00 96.19 111 ALA A N 1
ATOM 828 C CA . ALA A 1 111 ? -14.550 4.993 -0.797 1.00 96.19 111 ALA A CA 1
ATOM 829 C C . ALA A 1 111 ? -14.842 4.472 0.625 1.00 96.19 111 ALA A C 1
ATOM 831 O O . ALA A 1 111 ? -16.007 4.399 1.027 1.00 96.19 111 ALA A O 1
ATOM 832 N N . VAL A 1 112 ? -13.820 4.080 1.392 1.00 93.56 112 VAL A N 1
ATOM 833 C CA . VAL A 1 112 ? -14.000 3.508 2.731 1.00 93.56 112 VAL A CA 1
ATOM 834 C C . VAL A 1 112 ? -14.434 4.586 3.728 1.00 93.56 112 VAL A C 1
ATOM 836 O O . VAL A 1 112 ? -13.679 5.485 4.096 1.00 93.56 112 VAL A O 1
ATOM 839 N N . VAL A 1 113 ? -15.662 4.443 4.226 1.00 92.31 113 VAL A N 1
ATOM 840 C CA . VAL A 1 113 ? -16.199 5.245 5.329 1.00 92.31 113 VAL A CA 1
ATOM 841 C C . VAL A 1 113 ? -15.902 4.535 6.645 1.00 92.31 113 VAL A C 1
ATOM 843 O O . VAL A 1 113 ? -16.237 3.364 6.822 1.00 92.31 113 VAL A O 1
ATOM 846 N N . VAL A 1 114 ? -15.274 5.247 7.577 1.00 94.00 114 VAL A N 1
ATOM 847 C CA . VAL A 1 114 ? -14.913 4.729 8.904 1.00 94.00 114 VAL A CA 1
ATOM 848 C C . VAL A 1 114 ? -15.409 5.675 9.993 1.00 94.00 114 VAL A C 1
ATOM 850 O O . VAL A 1 114 ? -15.625 6.853 9.715 1.00 94.00 114 VAL A O 1
ATOM 853 N N . PRO A 1 115 ? -15.597 5.197 11.233 1.00 94.56 115 PRO A N 1
ATOM 854 C CA . PRO A 1 115 ? -15.841 6.084 12.367 1.00 94.56 115 PRO A CA 1
ATOM 855 C C . PRO A 1 115 ? -14.658 7.031 12.610 1.00 94.56 115 PRO A C 1
ATOM 857 O O . PRO A 1 115 ? -13.518 6.718 12.259 1.00 94.56 115 PRO A O 1
ATOM 860 N N . GLU A 1 116 ? -14.913 8.157 13.282 1.00 94.75 116 GLU A N 1
ATOM 861 C CA . GLU A 1 116 ? -13.914 9.219 13.488 1.00 94.75 116 GLU A CA 1
ATOM 862 C C . GLU A 1 116 ? -12.633 8.730 14.178 1.00 94.75 116 GLU A C 1
ATOM 864 O O . GLU A 1 116 ? -11.530 9.144 13.821 1.00 94.75 116 GLU A O 1
ATOM 869 N N . CYS A 1 117 ? -12.763 7.773 15.104 1.00 95.31 117 CYS A N 1
ATOM 870 C CA . CYS A 1 117 ? -11.638 7.128 15.789 1.00 95.31 117 CYS A CA 1
ATOM 871 C C . CYS A 1 117 ? -10.624 6.473 14.829 1.00 95.31 117 CYS A C 1
ATOM 873 O O . CYS A 1 117 ? -9.474 6.258 15.208 1.00 95.31 117 CYS A O 1
ATOM 875 N N . LEU A 1 118 ? -11.032 6.148 13.597 1.00 97.00 118 LEU A N 1
ATOM 876 C CA . LEU A 1 118 ? -10.209 5.500 12.575 1.00 97.00 118 LEU A CA 1
ATOM 877 C C . LEU A 1 118 ? -9.833 6.431 11.418 1.00 97.00 118 LEU A C 1
ATOM 879 O O . LEU A 1 118 ? -9.162 5.982 10.488 1.00 97.00 118 LEU A O 1
ATOM 883 N N . PHE A 1 119 ? -10.197 7.716 11.455 1.00 96.00 119 PHE A N 1
ATOM 884 C CA . PHE A 1 119 ? -9.799 8.663 10.408 1.00 96.00 119 PHE A CA 1
ATOM 885 C C . PHE A 1 119 ? -8.285 8.744 10.183 1.00 96.00 119 PHE A C 1
ATOM 887 O O . PHE A 1 119 ? -7.881 8.717 9.017 1.00 96.00 119 PHE A O 1
ATOM 894 N N . PRO A 1 120 ? -7.425 8.776 11.223 1.00 96.25 120 PRO A N 1
ATOM 895 C CA . PRO A 1 120 ? -5.981 8.778 11.005 1.00 96.25 120 PRO A CA 1
ATOM 896 C C . PRO A 1 120 ? -5.510 7.514 10.274 1.00 96.25 120 PRO A C 1
ATOM 898 O O . PRO A 1 120 ? -4.723 7.603 9.334 1.00 96.25 120 PRO A O 1
ATOM 901 N N . ALA A 1 121 ? -6.053 6.350 10.648 1.00 97.06 121 ALA A N 1
ATOM 902 C CA . ALA A 1 121 ? -5.726 5.074 10.022 1.00 97.06 121 ALA A CA 1
ATOM 903 C C . ALA A 1 121 ? -6.186 5.017 8.559 1.00 97.06 121 ALA A C 1
ATOM 905 O O . ALA A 1 121 ? -5.404 4.652 7.685 1.00 97.06 121 ALA A O 1
ATOM 906 N N . SER A 1 122 ? -7.427 5.421 8.276 1.00 97.19 122 SER A N 1
ATOM 907 C CA . SER A 1 122 ? -7.949 5.475 6.906 1.00 97.19 122 SER A CA 1
ATOM 908 C C . SER A 1 122 ? -7.107 6.406 6.029 1.00 97.19 122 SER A C 1
ATOM 910 O O . SER A 1 122 ? -6.634 6.005 4.969 1.00 97.19 122 SER A O 1
ATOM 912 N N . LYS A 1 123 ? -6.794 7.612 6.519 1.00 97.38 123 LYS A N 1
ATOM 913 C CA . LYS A 1 123 ? -5.959 8.578 5.794 1.00 97.38 123 LYS A CA 1
ATOM 914 C C . LYS A 1 123 ? -4.558 8.037 5.494 1.00 97.38 123 LYS A C 1
ATOM 916 O O . LYS A 1 123 ? -4.076 8.194 4.368 1.00 97.38 123 LYS A O 1
ATOM 921 N N . ALA A 1 124 ? -3.907 7.415 6.478 1.00 97.31 124 ALA A N 1
ATOM 922 C CA . ALA A 1 124 ? -2.585 6.820 6.299 1.00 97.31 124 ALA A CA 1
ATOM 923 C C . ALA A 1 124 ? -2.620 5.695 5.253 1.00 97.31 124 ALA A C 1
ATOM 925 O O . ALA A 1 124 ? -1.794 5.684 4.339 1.00 97.31 124 ALA A O 1
ATOM 926 N N . LEU A 1 125 ? -3.623 4.810 5.323 1.00 97.88 125 LEU A N 1
ATOM 927 C CA . LEU A 1 125 ? -3.790 3.713 4.370 1.00 97.88 125 LEU A CA 1
ATOM 928 C C . LEU A 1 125 ? -4.052 4.215 2.945 1.00 97.88 125 LEU A C 1
ATOM 930 O O . LEU A 1 125 ? -3.396 3.765 2.008 1.00 97.88 125 LEU A O 1
ATOM 934 N N . THR A 1 126 ? -4.954 5.179 2.769 1.00 98.19 126 THR A N 1
ATOM 935 C CA . THR A 1 126 ? -5.248 5.763 1.451 1.00 98.19 126 THR A CA 1
ATOM 936 C C . THR A 1 126 ? -4.023 6.458 0.863 1.00 98.19 126 THR A C 1
ATOM 938 O O . THR A 1 126 ? -3.744 6.318 -0.329 1.00 98.19 126 THR A O 1
ATOM 941 N N . THR A 1 127 ? -3.231 7.143 1.695 1.00 97.94 127 THR A N 1
ATOM 942 C CA . THR A 1 127 ? -1.974 7.770 1.256 1.00 97.94 127 THR A CA 1
ATOM 943 C C . THR A 1 127 ? -0.956 6.716 0.820 1.00 97.94 127 THR A C 1
ATOM 945 O O . THR A 1 127 ? -0.348 6.853 -0.239 1.00 97.94 127 THR A O 1
ATOM 948 N N . LEU A 1 128 ? -0.804 5.639 1.594 1.00 97.62 128 LEU A N 1
ATOM 949 C CA . LEU A 1 128 ? 0.088 4.520 1.288 1.00 97.62 128 LEU A CA 1
ATOM 950 C C . LEU A 1 128 ? -0.278 3.835 -0.035 1.00 97.62 128 LEU A C 1
ATOM 952 O O . LEU A 1 128 ? 0.583 3.643 -0.900 1.00 97.62 128 LEU A O 1
ATOM 956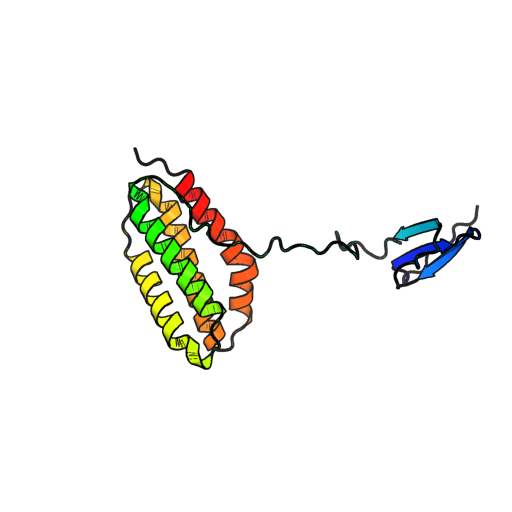 N N . ILE A 1 129 ? -1.559 3.517 -0.228 1.00 98.19 129 ILE A N 1
ATOM 957 C CA . ILE A 1 129 ? -2.051 2.878 -1.454 1.00 98.19 129 ILE A CA 1
ATOM 958 C C . ILE A 1 129 ? -1.869 3.812 -2.656 1.00 98.19 129 ILE A C 1
ATOM 960 O O . ILE A 1 129 ? -1.359 3.382 -3.690 1.00 98.19 129 ILE A O 1
ATOM 964 N N . THR A 1 130 ? -2.190 5.099 -2.515 1.00 97.81 130 THR A N 1
ATOM 965 C CA . THR A 1 130 ? -1.988 6.091 -3.584 1.00 97.81 130 THR A CA 1
ATOM 966 C C . THR A 1 130 ? -0.515 6.197 -3.974 1.00 97.81 130 THR A C 1
ATOM 968 O O . THR A 1 130 ? -0.172 6.040 -5.143 1.00 97.81 130 THR A O 1
ATOM 971 N N . LYS A 1 131 ? 0.381 6.378 -2.995 1.00 96.88 131 LYS A N 1
ATOM 972 C CA . LYS A 1 131 ? 1.823 6.532 -3.244 1.00 96.88 131 LYS A CA 1
ATOM 973 C C . LYS A 1 131 ? 2.448 5.285 -3.860 1.00 96.88 131 LYS A C 1
ATOM 975 O O . LYS A 1 131 ? 3.248 5.396 -4.786 1.00 96.88 131 LYS A O 1
ATOM 980 N N . SER A 1 132 ? 2.054 4.100 -3.392 1.00 95.88 132 SER A N 1
ATOM 981 C CA . SER A 1 132 ? 2.511 2.840 -3.990 1.00 95.88 132 SER A CA 1
ATOM 982 C C . SER A 1 132 ? 2.031 2.686 -5.436 1.00 95.88 132 SER A C 1
ATOM 984 O O . SER A 1 132 ? 2.817 2.304 -6.299 1.00 95.88 132 SER A O 1
ATOM 986 N N . THR A 1 133 ? 0.779 3.048 -5.726 1.00 97.12 133 THR A N 1
ATOM 987 C CA . THR A 1 133 ? 0.207 2.985 -7.078 1.00 97.12 133 THR A CA 1
ATOM 988 C C . THR A 1 133 ? 0.912 3.954 -8.029 1.00 97.12 133 THR A C 1
ATOM 990 O O . THR A 1 133 ? 1.334 3.542 -9.111 1.00 97.12 133 THR A O 1
ATOM 993 N N . GLU A 1 134 ? 1.111 5.211 -7.614 1.00 95.50 134 GLU A N 1
ATOM 994 C CA . GLU A 1 134 ? 1.863 6.228 -8.369 1.00 95.50 134 GLU A CA 1
ATOM 995 C C . GLU A 1 134 ? 3.278 5.740 -8.704 1.00 95.50 134 GLU A C 1
ATOM 997 O O . GLU A 1 134 ? 3.672 5.730 -9.871 1.00 95.50 134 GLU A O 1
ATOM 1002 N N . ALA A 1 135 ? 4.002 5.240 -7.698 1.00 94.88 135 ALA A N 1
ATOM 1003 C CA . ALA A 1 135 ? 5.362 4.738 -7.856 1.00 94.88 135 ALA A CA 1
ATOM 1004 C C . ALA A 1 135 ? 5.464 3.594 -8.882 1.00 94.88 135 ALA A C 1
ATOM 1006 O O . ALA A 1 135 ? 6.401 3.556 -9.685 1.00 94.88 135 ALA A O 1
ATOM 1007 N N . ILE A 1 136 ? 4.500 2.666 -8.887 1.00 95.06 136 ILE A N 1
ATOM 1008 C CA . ILE A 1 136 ? 4.489 1.541 -9.832 1.00 95.06 136 ILE A CA 1
ATOM 1009 C C . ILE A 1 136 ? 4.116 2.006 -11.250 1.00 95.06 136 ILE A C 1
ATOM 1011 O O . ILE A 1 136 ? 4.744 1.562 -12.217 1.00 95.06 136 ILE A O 1
ATOM 1015 N N . ILE A 1 137 ? 3.154 2.924 -11.401 1.00 94.06 137 ILE A N 1
ATOM 1016 C CA . ILE A 1 137 ? 2.807 3.521 -12.706 1.00 94.06 137 ILE A CA 1
ATOM 1017 C C . ILE A 1 137 ? 4.018 4.248 -13.302 1.00 94.06 137 ILE A C 1
ATOM 1019 O O . ILE A 1 137 ? 4.314 4.138 -14.492 1.00 94.06 137 ILE A O 1
ATOM 1023 N N . GLU A 1 138 ? 4.765 4.965 -12.477 1.00 92.00 138 GLU A N 1
ATOM 1024 C CA . GLU A 1 138 ? 5.948 5.701 -12.914 1.00 92.00 138 GLU A CA 1
ATOM 1025 C C . GLU A 1 138 ? 7.109 4.778 -13.260 1.00 92.00 138 GLU A C 1
ATOM 1027 O O . GLU A 1 138 ? 7.793 4.994 -14.265 1.00 92.00 138 GLU A O 1
ATOM 1032 N N . PHE A 1 139 ? 7.275 3.688 -12.510 1.00 91.62 139 PHE A N 1
ATOM 1033 C CA . PHE A 1 139 ? 8.188 2.617 -12.885 1.00 91.62 139 PHE A CA 1
ATOM 1034 C C . PHE A 1 139 ? 7.823 2.024 -14.258 1.00 91.62 139 PHE A C 1
ATOM 1036 O O . PHE A 1 139 ? 8.712 1.872 -15.103 1.00 91.62 139 PHE A O 1
ATOM 1043 N N . MET A 1 140 ? 6.536 1.779 -14.549 1.00 90.44 140 MET A N 1
ATOM 1044 C CA . MET A 1 140 ? 6.094 1.400 -15.904 1.00 90.44 140 MET A CA 1
ATOM 1045 C C . MET A 1 140 ? 6.487 2.455 -16.947 1.00 90.44 140 MET A C 1
ATOM 1047 O O . MET A 1 140 ? 7.006 2.108 -18.008 1.00 90.44 140 MET A O 1
ATOM 1051 N N . GLY A 1 141 ? 6.310 3.737 -16.619 1.00 89.56 141 GLY A N 1
ATOM 1052 C CA . GLY A 1 141 ? 6.645 4.891 -17.459 1.00 89.56 141 GLY A CA 1
ATOM 1053 C C . GLY A 1 141 ? 8.138 5.232 -17.575 1.00 89.56 141 GLY A C 1
ATOM 1054 O O . GLY A 1 141 ? 8.474 6.243 -18.186 1.00 89.56 141 GLY A O 1
ATOM 1055 N N . LYS A 1 142 ? 9.043 4.409 -17.023 1.00 85.75 142 LYS A N 1
ATOM 1056 C CA . LYS A 1 142 ? 10.504 4.638 -16.998 1.00 85.75 142 LYS A CA 1
ATOM 1057 C C . LYS A 1 142 ? 10.981 5.826 -16.154 1.00 85.75 142 LYS A C 1
ATOM 1059 O O . LYS A 1 142 ? 12.076 6.330 -16.385 1.00 85.75 142 LYS A O 1
ATOM 1064 N N . GLN A 1 143 ? 10.224 6.217 -15.132 1.00 80.94 143 GLN A N 1
ATOM 1065 C CA . GLN A 1 143 ? 10.653 7.197 -14.132 1.00 80.94 143 GLN A CA 1
ATOM 1066 C C . GLN A 1 143 ? 11.053 6.503 -12.823 1.00 80.94 143 GLN A C 1
ATOM 1068 O O . GLN A 1 143 ? 10.221 6.193 -11.978 1.00 80.94 143 GLN A O 1
ATOM 1073 N N . GLU A 1 144 ? 12.350 6.245 -12.648 1.00 76.50 144 GLU A N 1
ATOM 1074 C CA . GLU A 1 144 ? 12.848 5.400 -11.546 1.00 76.50 144 GLU A CA 1
ATOM 1075 C C . GLU A 1 144 ? 12.950 6.126 -10.199 1.00 76.50 144 GLU A C 1
ATOM 1077 O O . GLU A 1 144 ? 12.835 5.498 -9.147 1.00 76.50 144 GLU A O 1
ATOM 1082 N N . ILE A 1 145 ? 13.108 7.453 -10.223 1.00 78.38 145 ILE A N 1
ATOM 1083 C CA . ILE A 1 145 ? 13.341 8.269 -9.022 1.00 78.38 145 ILE A CA 1
ATOM 1084 C C . ILE A 1 145 ? 12.192 8.127 -8.026 1.00 78.38 145 ILE A C 1
ATOM 1086 O O . ILE A 1 145 ? 12.418 7.904 -6.841 1.00 78.38 145 ILE A O 1
ATOM 1090 N N . LYS A 1 146 ? 10.948 8.233 -8.490 1.00 79.31 146 LYS A N 1
ATOM 1091 C CA . LYS A 1 146 ? 9.791 8.223 -7.595 1.00 79.31 146 LYS A CA 1
ATOM 1092 C C . LYS A 1 146 ? 9.510 6.840 -7.004 1.00 79.31 146 LYS A C 1
ATOM 1094 O O . LYS A 1 146 ? 9.132 6.750 -5.841 1.00 79.31 146 LYS A O 1
ATOM 1099 N N . ASN A 1 147 ? 9.826 5.765 -7.732 1.00 83.88 147 ASN A N 1
ATOM 1100 C CA . ASN A 1 147 ? 9.817 4.419 -7.159 1.00 83.88 147 ASN A CA 1
ATOM 1101 C C . ASN A 1 147 ? 10.843 4.271 -6.022 1.00 83.88 147 ASN A C 1
ATOM 1103 O O . ASN A 1 147 ? 10.534 3.686 -4.987 1.00 83.88 147 ASN A O 1
ATOM 1107 N N . MET A 1 148 ? 12.040 4.848 -6.174 1.00 85.06 148 MET A N 1
ATOM 1108 C CA . MET A 1 148 ? 13.034 4.860 -5.095 1.00 85.06 148 MET A CA 1
ATOM 1109 C C . MET A 1 148 ? 12.591 5.704 -3.896 1.00 85.06 148 MET A C 1
ATOM 1111 O O . MET A 1 148 ? 12.786 5.279 -2.759 1.00 85.06 148 MET A O 1
ATOM 1115 N N . VAL A 1 149 ? 11.999 6.882 -4.131 1.00 88.81 149 VAL A N 1
ATOM 1116 C CA . VAL A 1 149 ? 11.458 7.735 -3.056 1.00 88.81 149 VAL A CA 1
ATOM 1117 C C . VAL A 1 149 ? 10.412 6.968 -2.260 1.00 88.81 149 VAL A C 1
ATOM 1119 O O . VAL A 1 149 ? 10.481 6.941 -1.033 1.00 88.81 149 VAL A O 1
ATOM 1122 N N . TYR A 1 150 ? 9.508 6.277 -2.949 1.00 91.69 150 TYR A N 1
ATOM 1123 C CA . TYR A 1 150 ? 8.499 5.481 -2.280 1.00 91.69 150 TYR A CA 1
ATOM 1124 C C . TYR A 1 150 ? 9.116 4.394 -1.382 1.00 91.69 150 TYR A C 1
ATOM 1126 O O . TYR A 1 150 ? 8.752 4.290 -0.213 1.00 91.69 150 TYR A O 1
ATOM 1134 N N . GLU A 1 151 ? 10.077 3.613 -1.882 1.00 89.75 151 GLU A N 1
ATOM 1135 C CA . GLU A 1 151 ? 10.682 2.516 -1.107 1.00 89.75 151 GLU A CA 1
ATOM 1136 C C . GLU A 1 151 ? 11.517 3.006 0.081 1.00 89.75 151 GLU A C 1
ATOM 1138 O O . GLU A 1 151 ? 11.535 2.372 1.131 1.00 89.75 151 GLU A O 1
ATOM 1143 N N . ILE A 1 152 ? 12.223 4.129 -0.075 1.00 88.88 152 ILE A N 1
ATOM 1144 C CA . ILE A 1 152 ? 13.181 4.610 0.931 1.00 88.88 152 ILE A CA 1
ATOM 1145 C C . ILE A 1 152 ? 12.516 5.543 1.948 1.00 88.88 152 ILE A C 1
ATOM 1147 O O . ILE A 1 152 ? 12.947 5.593 3.100 1.00 88.88 152 ILE A O 1
ATOM 1151 N N . VAL A 1 153 ? 11.502 6.301 1.530 1.00 91.12 153 VAL A N 1
ATOM 1152 C CA . VAL A 1 153 ? 10.928 7.399 2.319 1.00 91.12 153 VAL A CA 1
ATOM 1153 C C . VAL A 1 153 ? 9.477 7.122 2.675 1.00 91.12 153 VAL A C 1
ATOM 1155 O O . VAL A 1 153 ? 9.137 7.092 3.858 1.00 91.12 153 VAL A O 1
ATOM 1158 N N . ASP A 1 154 ? 8.619 6.913 1.676 1.00 93.19 154 ASP A N 1
ATOM 1159 C CA . ASP A 1 154 ? 7.175 6.874 1.921 1.00 93.19 154 ASP A CA 1
ATOM 1160 C C . ASP A 1 154 ? 6.757 5.581 2.619 1.00 93.19 154 ASP A C 1
ATOM 1162 O O . ASP A 1 154 ? 6.079 5.627 3.642 1.00 93.19 154 ASP A O 1
ATOM 1166 N N . LYS A 1 155 ? 7.190 4.422 2.121 1.00 93.31 155 LYS A N 1
ATOM 1167 C CA . LYS A 1 155 ? 6.819 3.113 2.669 1.00 93.31 155 LYS A CA 1
ATOM 1168 C C . LYS A 1 155 ? 7.288 2.920 4.118 1.00 93.31 155 LYS A C 1
ATOM 1170 O O . LYS A 1 155 ? 6.446 2.555 4.942 1.00 93.31 155 LYS A O 1
ATOM 1175 N N . PRO A 1 156 ? 8.549 3.232 4.492 1.00 93.62 156 PRO A N 1
ATOM 1176 C CA . PRO A 1 156 ? 8.998 3.132 5.881 1.00 93.62 156 PRO A CA 1
ATOM 1177 C C . PRO A 1 156 ? 8.295 4.090 6.839 1.00 93.62 156 PRO A C 1
ATOM 1179 O O . PRO A 1 156 ? 8.298 3.854 8.044 1.00 93.62 156 PRO A O 1
ATOM 1182 N N . LYS A 1 157 ? 7.694 5.165 6.321 1.00 94.19 157 LYS A N 1
ATOM 1183 C CA . LYS A 1 157 ? 6.930 6.131 7.109 1.00 94.19 157 LYS A CA 1
ATOM 1184 C C . LYS A 1 157 ? 5.460 5.732 7.244 1.00 94.19 157 LYS A C 1
ATOM 1186 O O . LYS A 1 157 ? 4.923 5.710 8.347 1.00 94.19 157 LYS A O 1
ATOM 1191 N N . LEU A 1 158 ? 4.814 5.429 6.123 1.00 96.00 158 LEU A N 1
ATOM 1192 C CA . LEU A 1 158 ? 3.366 5.260 6.030 1.00 96.00 158 LEU A CA 1
ATOM 1193 C C . LEU A 1 158 ? 2.890 3.910 6.575 1.00 96.00 158 LEU A C 1
ATOM 1195 O O . LEU A 1 158 ? 1.795 3.850 7.133 1.00 96.00 158 LEU A O 1
ATOM 1199 N N . ILE A 1 159 ? 3.701 2.847 6.467 1.00 96.69 159 ILE A N 1
ATOM 1200 C CA . ILE A 1 159 ? 3.376 1.558 7.097 1.00 96.69 159 ILE A CA 1
ATOM 1201 C C . ILE A 1 159 ? 3.254 1.735 8.621 1.00 96.69 159 ILE A C 1
ATOM 1203 O O . ILE A 1 159 ? 2.159 1.519 9.141 1.00 96.69 159 ILE A O 1
ATOM 1207 N N . PRO A 1 160 ? 4.284 2.198 9.360 1.00 96.25 160 PRO A N 1
ATOM 1208 C CA . PRO A 1 160 ? 4.160 2.366 10.805 1.00 96.25 160 PRO A CA 1
ATOM 1209 C C . PRO A 1 160 ? 3.091 3.386 11.196 1.00 96.25 160 PRO A C 1
ATOM 1211 O O . PRO A 1 160 ? 2.439 3.212 12.220 1.00 96.25 160 PRO A O 1
ATOM 1214 N N . GLU A 1 161 ? 2.885 4.441 10.402 1.00 95.88 161 GLU A N 1
ATOM 1215 C CA . GLU A 1 161 ? 1.823 5.423 10.647 1.00 95.88 161 GLU A CA 1
ATOM 1216 C C . GLU A 1 161 ? 0.436 4.762 10.656 1.00 95.88 161 GLU A C 1
ATOM 1218 O O . GLU A 1 161 ? -0.321 4.943 11.612 1.00 95.88 161 GLU A O 1
ATOM 1223 N N . PHE A 1 162 ? 0.134 3.929 9.655 1.00 97.50 162 PHE A N 1
ATOM 1224 C CA . PHE A 1 162 ? -1.101 3.146 9.619 1.00 97.50 162 PHE A CA 1
ATOM 1225 C C . PHE A 1 162 ? -1.195 2.161 10.792 1.00 97.50 162 PHE A C 1
ATOM 1227 O O . PHE A 1 162 ? -2.208 2.124 11.495 1.00 97.50 162 PHE A O 1
ATOM 1234 N N . GLU A 1 163 ? -0.144 1.372 11.026 1.00 97.38 163 GLU A N 1
ATOM 1235 C CA . GLU A 1 163 ? -0.157 0.320 12.049 1.00 97.38 163 GLU A CA 1
ATOM 1236 C C . GLU A 1 163 ? -0.323 0.894 13.464 1.00 97.38 163 GLU A C 1
ATOM 1238 O O . GLU A 1 163 ? -1.095 0.369 14.275 1.00 97.38 163 GLU A O 1
ATOM 1243 N N . ASN A 1 164 ? 0.333 2.020 13.749 1.00 96.44 164 ASN A N 1
ATOM 1244 C CA . ASN A 1 164 ? 0.176 2.751 15.003 1.00 96.44 164 ASN A CA 1
ATOM 1245 C C . ASN A 1 164 ? -1.224 3.361 15.121 1.00 96.44 164 ASN A C 1
ATOM 1247 O O . ASN A 1 164 ? -1.854 3.249 16.174 1.00 96.44 164 ASN A O 1
ATOM 1251 N N . ALA A 1 165 ? -1.743 3.968 14.052 1.00 95.94 165 ALA A N 1
ATOM 1252 C CA . ALA A 1 165 ? -3.077 4.560 14.066 1.00 95.94 165 ALA A CA 1
ATOM 1253 C C . ALA A 1 165 ? -4.169 3.516 14.342 1.00 95.94 165 ALA A C 1
ATOM 1255 O O . ALA A 1 165 ? -5.082 3.783 15.117 1.00 95.94 165 ALA A O 1
ATOM 1256 N N . VAL A 1 166 ? -4.068 2.312 13.769 1.00 95.69 166 VAL A N 1
ATOM 1257 C CA . VAL A 1 166 ? -5.041 1.235 14.023 1.00 95.69 166 VAL A CA 1
ATOM 1258 C C . VAL A 1 166 ? -4.888 0.636 15.421 1.00 95.69 166 VAL A C 1
ATOM 1260 O O . VAL A 1 166 ? -5.891 0.395 16.090 1.00 95.69 166 VAL A O 1
ATOM 1263 N N . SER A 1 167 ? -3.657 0.386 15.873 1.00 94.50 167 SER A N 1
ATOM 1264 C CA . SER A 1 167 ? -3.407 -0.263 17.171 1.00 94.50 167 SER A CA 1
ATOM 1265 C C . SER A 1 167 ? -3.727 0.631 18.372 1.00 94.50 167 SER A C 1
ATOM 1267 O O . SER A 1 167 ? -4.080 0.127 19.437 1.00 94.50 167 SER A O 1
ATOM 1269 N N . THR A 1 168 ? -3.636 1.951 18.206 1.00 94.38 168 THR A N 1
ATOM 1270 C CA . THR A 1 168 ? -3.945 2.930 19.261 1.00 94.38 168 THR A CA 1
ATOM 1271 C C . THR A 1 168 ? -5.375 3.467 19.199 1.00 94.38 168 THR A C 1
ATOM 1273 O O . THR A 1 168 ? -5.818 4.111 20.154 1.00 94.38 168 THR A O 1
ATOM 1276 N N . ALA A 1 169 ? -6.115 3.187 18.120 1.00 93.12 169 ALA A N 1
ATOM 1277 C CA . ALA A 1 169 ? -7.489 3.639 17.958 1.00 93.12 169 ALA A CA 1
ATOM 1278 C C . ALA A 1 169 ? -8.394 3.094 19.069 1.00 93.12 169 ALA A C 1
ATOM 1280 O O . ALA A 1 169 ? -8.487 1.887 19.307 1.00 93.12 169 ALA A O 1
ATOM 1281 N N . ARG A 1 170 ? -9.118 4.005 19.721 1.00 91.44 170 ARG A N 1
ATOM 1282 C CA . ARG A 1 170 ? -10.155 3.682 20.702 1.00 91.44 170 ARG A CA 1
ATOM 1283 C C . ARG A 1 170 ? -11.504 4.058 20.113 1.00 91.44 170 ARG A C 1
ATOM 1285 O O . ARG A 1 170 ? -11.831 5.232 20.003 1.00 91.44 170 ARG A O 1
ATOM 1292 N N . CYS A 1 171 ? -12.246 3.041 19.694 1.00 84.81 171 CYS A N 1
ATOM 1293 C CA . CYS A 1 171 ? -13.587 3.171 19.143 1.00 84.81 171 CYS A CA 1
ATOM 1294 C C . CYS A 1 171 ? -14.571 2.610 20.172 1.00 84.81 171 CYS A C 1
ATOM 1296 O O . CYS A 1 171 ? -14.840 1.406 20.175 1.00 84.81 171 CYS A O 1
ATOM 1298 N N . GLY A 1 172 ? -15.024 3.464 21.085 1.00 69.62 172 GLY A N 1
ATOM 1299 C CA . GLY A 1 172 ? -15.903 3.117 22.200 1.00 69.62 172 GLY A CA 1
ATOM 1300 C C . GLY A 1 172 ? -16.519 4.361 22.803 1.00 69.62 172 GLY A C 1
ATOM 1301 O O . GLY A 1 172 ? -15.795 5.380 22.857 1.00 69.62 172 GLY A O 1
#

Radius of gyration: 25.05 Å; chains: 1; bounding box: 74×25×42 Å

Foldseek 3Di:
DDDDDADLQFQKWFQAPVRDTDGHNDDDDPRTPDIDGDCNDDDDDDDPPPPPPDPQDDQADLVQDFPPQCVLVSVLSNQLSVLLVVLVPDDLVPNPVSLVSLVVSLVVLVPDDGPPLCVQLSVLSNQLSVLSSVLSVVVNVVNNVSVVCCRRPSVSPSSVSNSVSRHPRDDD

Sequence (172 aa):
MFLAAAPSWAVNKCTLADGRVVYQDASCGNEVKSTEAVKTWVSNGIEPGARSRSSRDVAPNLKLAGPAQAKGLLDLYRRWADADRLARTTGRIALAGPVANLQSLQREAEAVVVPECLFPASKALTTLITKSTEAIIEFMGKQEIKNMVYEIVDKPKLIPEFENAVSTARCG

pLDDT: mean 82.79, std 18.18, range [34.84, 98.38]

Secondary structure (DSSP, 8-state):
----PPPTT-SEEEEETTS-EEEESSPPPTTEEEEEE---S--S---TT-----TT-----TT----GGGHHHHHHHHHHHHHHHHHHHS-GGGTHHHHHHHHHHHHHHHH----GGGHHHHHHHHHHHHHHHHHHHHHHTT-HHHHHHIIIIIHHHHHHHHHHHHHH----